Protein 8B6E (pdb70)

Sequence (104 aa):
GYSSRAVRCVETGVEYPSLSAAAKAMDLFGPQNIYKAIRLGKLLAGGYHWVVYVDDGYSSRAVRCVETGVEYPSLSAAAKAMDLFGPQNIYKKAIRLGKLAGGYHWVYVDD

Solvent-accessible surface area: 6562 Å² total; per-residue (Å²): 128,163,77,120,15,0,86,2,73,94,49,9,12,43,20,49,26,41,60,29,0,2,167,59,48,138,55,180,9,51,94,50,0,99,120,2,29,167,98,51,115,100,12,54,50,78,74,4,65,50,66,80,126,173,61,114,15,0,88,2,73,92,55,10,11,43,19,48,26,32,60,27,0,2,155,62,50,133,56,184,8,51,79,38,0,103,97,6,41,178,115,69,132,96,12,56,55,74,104,13,64,48,66,79

Nearest PDB structures (foldseek):
  8b6e-assembly2_B  TM=1.020E+00  e=4.713E-10  Paulinella chromatophora
  1xtp-assembly1_A  TM=8.150E-01  e=6.964E+00  Leishmania major strain Friedlin
  2kwq-assembly1_A  TM=5.764E-01  e=9.080E+00  Xenopus laevis
  8b6e-assembly2_B  TM=9.907E-01  e=2.006E-09  Paulinella chromatophora
  1xtp-assembly1_A  TM=7.870E-01  e=8.665E+00  Leishmania major strain Friedlin

Foldseek 3Di:
DAAFWKAFVVVRDIDRHLARVCVVLVHPGSVVLVCQAVVVHDRSRTGMHTPD/DQAWWKAFVVVRDIGRHLARVCVVLVHPGSVVLVCCAVVVHDDPNTHMDTPD

Radius of gyration: 13.86 Å; Cα contacts (8 Å, |Δi|>4): 213; chains: 2; bounding box: 38×29×31 Å

B-factor: mean 21.22, std 9.84, range [4.71, 104.63]

Structure (mmCIF, N/CA/C/O backbone):
data_8B6E
#
_entry.id   8B6E
#
_cell.length_a   28.887
_cell.length_b   30.943
_cell.length_c   31.188
_cell.angle_alpha   83.990
_cell.angle_beta   63.450
_cell.angle_gamma   69.840
#
_symmetry.space_group_name_H-M   'P 1'
#
loop_
_entity.id
_entity.type
_entity.pdbx_description
1 polymer sCTP-23166
2 non-polymer 1,2-ETHANEDIOL
3 non-polymer 'SODIUM ION'
4 water water
#
loop_
_atom_site.group_PDB
_atom_site.id
_atom_site.type_symbol
_atom_site.label_atom_id
_atom_site.label_alt_id
_atom_site.label_comp_id
_atom_site.label_asym_id
_atom_site.label_entity_id
_atom_site.label_seq_id
_atom_site.pdbx_PDB_ins_code
_atom_site.Cartn_x
_atom_site.Cartn_y
_atom_site.Cartn_z
_atom_site.occupancy
_atom_site.B_iso_or_equiv
_atom_site.auth_seq_id
_atom_site.auth_comp_id
_atom_site.auth_asym_id
_atom_site.auth_atom_id
_atom_site.pdbx_PDB_model_num
ATOM 1 N N . GLY A 1 15 ? 7.259 -11.896 12.019 1.00 18.65 3 GLY A N 1
ATOM 2 C CA . GLY A 1 15 ? 7.020 -10.465 12.166 1.00 17.82 3 GLY A CA 1
ATOM 3 C C . GLY A 1 15 ? 5.560 -10.233 12.525 1.00 16.49 3 GLY A C 1
ATOM 4 O O . GLY A 1 15 ? 4.813 -11.215 12.753 1.00 17.35 3 GLY A O 1
ATOM 5 N N . TYR A 1 16 ? 5.094 -8.989 12.529 1.00 17.28 4 TYR A N 1
ATOM 6 C CA . TYR A 1 16 ? 3.748 -8.705 13.028 1.00 17.46 4 TYR A CA 1
ATOM 7 C C . TYR A 1 16 ? 3.279 -7.355 12.527 1.00 17.42 4 TYR A C 1
ATOM 8 O O . TYR A 1 16 ? 4.045 -6.390 12.511 1.00 20.52 4 TYR A O 1
ATOM 17 N N . SER A 1 17 ? 2.056 -7.346 12.025 1.00 18.43 5 SER A N 1
ATOM 18 C CA A SER A 1 17 ? 1.369 -6.094 11.616 0.70 18.72 5 SER A CA 1
ATOM 19 C CA B SER A 1 17 ? 1.355 -6.117 11.589 0.30 18.57 5 SER A CA 1
ATOM 20 C C . SER A 1 17 ? 0.066 -6.035 12.395 1.00 16.94 5 SER A C 1
ATOM 21 O O . SER A 1 17 ? -0.788 -6.839 12.172 1.00 19.30 5 SER A O 1
ATOM 26 N N . ARG A 1 18 ? -0.061 -5.116 13.355 1.00 17.05 6 ARG A N 1
ATOM 27 C CA . ARG A 1 18 ? -1.287 -5.101 14.197 1.00 15.79 6 ARG A CA 1
ATOM 28 C C . ARG A 1 18 ? -2.486 -4.684 13.341 1.00 16.23 6 ARG A C 1
ATOM 29 O O . ARG A 1 18 ? -2.451 -3.651 12.676 1.00 15.98 6 ARG A O 1
ATOM 37 N N . ALA A 1 19 ? -3.523 -5.486 13.375 1.00 16.56 7 ALA A N 1
ATOM 38 C CA 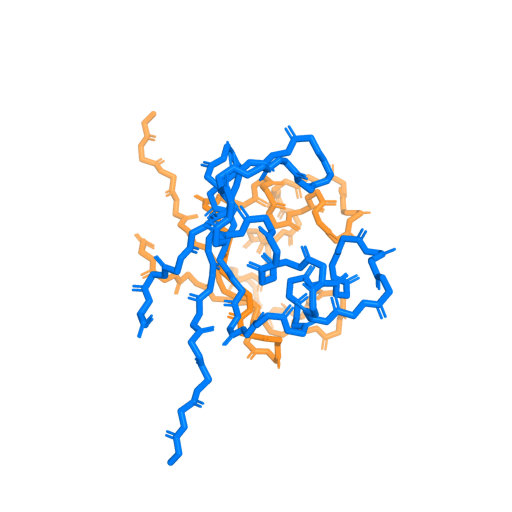. ALA A 1 19 ? -4.802 -5.196 12.694 1.00 17.58 7 ALA A CA 1
ATOM 39 C C . ALA A 1 19 ? -5.595 -4.154 13.504 1.00 16.70 7 ALA A C 1
ATOM 40 O O . ALA A 1 19 ? -5.470 -4.074 14.722 1.00 15.14 7 ALA A O 1
ATOM 42 N N . VAL A 1 20 ? -6.357 -3.385 12.785 1.00 16.07 8 VAL A N 1
ATOM 43 C CA . VAL A 1 20 ? -7.106 -2.239 13.346 1.00 15.77 8 VAL A CA 1
ATOM 44 C C . VAL A 1 20 ? -8.558 -2.360 12.957 1.00 15.70 8 VAL A C 1
ATOM 45 O O . VAL A 1 20 ? -8.922 -2.839 11.868 1.00 17.63 8 VAL A O 1
ATOM 49 N N . ARG A 1 21 ? -9.418 -1.864 13.866 1.00 14.88 9 ARG A N 1
ATOM 50 C CA . ARG A 1 21 ? -10.856 -1.835 13.625 1.00 15.32 9 ARG A CA 1
ATOM 51 C C . ARG A 1 21 ? -11.334 -0.376 13.700 1.00 14.38 9 ARG A C 1
ATOM 52 O O . ARG A 1 21 ? -10.926 0.364 14.645 1.00 14.64 9 ARG A O 1
ATOM 60 N N . CYS A 1 22 ? -12.179 -0.013 12.745 1.00 14.67 10 CYS A N 1
ATOM 61 C CA . CYS A 1 22 ? -12.926 1.241 12.781 1.00 14.71 10 CYS A CA 1
ATOM 62 C C . CYS A 1 22 ? -14.123 0.951 13.669 1.00 16.47 10 CYS A C 1
ATOM 63 O O . CYS A 1 22 ? -14.964 0.117 13.355 1.00 19.39 10 CYS A O 1
ATOM 66 N N . VAL A 1 23 ? -14.204 1.616 14.827 1.00 15.92 11 VAL A N 1
ATOM 67 C CA . VAL A 1 23 ? -15.209 1.234 15.854 1.00 16.69 11 VAL A CA 1
ATOM 68 C C . VAL A 1 23 ? -16.637 1.368 15.306 1.00 17.66 11 VAL A C 1
ATOM 69 O O . VAL A 1 23 ? -17.412 0.43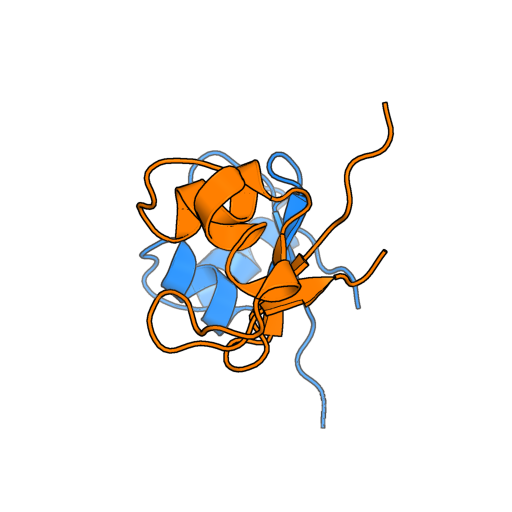0 15.436 1.00 18.31 11 VAL A O 1
ATOM 73 N N . GLU A 1 24 ? -16.952 2.502 14.727 1.00 16.82 12 GLU A N 1
ATOM 74 C CA . GLU A 1 24 ? -18.364 2.761 14.335 1.00 16.74 12 GLU A CA 1
ATOM 75 C C . GLU A 1 24 ? -18.801 1.947 13.105 1.00 15.77 12 GLU A C 1
ATOM 76 O O . GLU A 1 24 ? -20.014 1.637 12.999 1.00 19.67 12 GLU A O 1
ATOM 82 N N . THR A 1 25 ? -17.873 1.646 12.203 1.00 15.49 13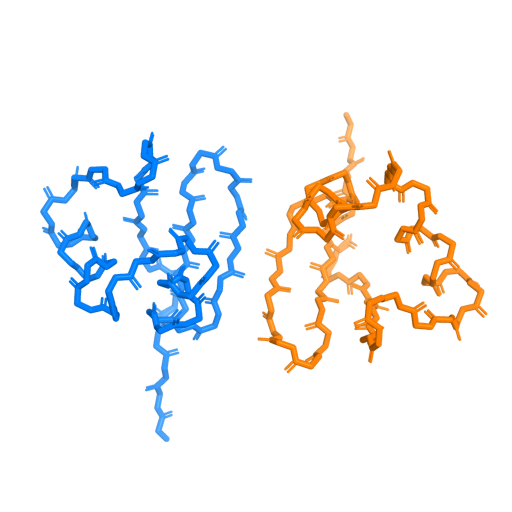 THR A N 1
ATOM 83 C CA . THR A 1 25 ? -18.264 0.899 10.975 1.00 15.79 13 THR A CA 1
ATOM 84 C C . THR A 1 25 ? -18.069 -0.604 11.186 1.00 15.34 13 THR A C 1
ATOM 85 O O . THR A 1 25 ? -18.708 -1.368 10.424 1.00 17.50 13 THR A O 1
ATOM 89 N N . GLY A 1 26 ? -17.167 -1.013 12.069 1.00 15.12 14 GLY A N 1
ATOM 90 C CA . GLY A 1 26 ? -16.902 -2.450 12.234 1.00 15.91 14 GLY A CA 1
ATOM 91 C C . GLY A 1 26 ? -15.927 -3.020 11.212 1.00 15.58 14 GLY A C 1
ATOM 92 O O . GLY A 1 26 ? -15.620 -4.206 11.318 1.00 17.18 14 GLY A O 1
ATOM 93 N N . VAL A 1 27 ? -15.424 -2.192 10.316 1.00 15.92 15 VAL A N 1
ATOM 94 C CA . VAL A 1 27 ? -14.475 -2.702 9.283 1.00 16.10 15 VAL A CA 1
ATOM 95 C C . VAL A 1 27 ? -13.142 -2.932 9.967 1.00 14.89 15 VAL A C 1
ATOM 96 O O . VAL A 1 27 ? -12.655 -2.090 10.746 1.00 14.57 15 VAL A O 1
ATOM 100 N N . GLU A 1 28 ? -12.480 -4.040 9.593 1.00 16.17 16 GLU A N 1
ATOM 101 C CA . GLU A 1 28 ? -11.141 -4.382 10.141 1.00 15.99 16 GLU A CA 1
ATOM 102 C C . GLU A 1 28 ? -10.132 -4.485 9.004 1.00 16.39 16 GLU A C 1
ATOM 103 O O . GLU A 1 28 ? -10.414 -5.096 7.956 1.00 15.42 16 GLU A O 1
ATOM 109 N N .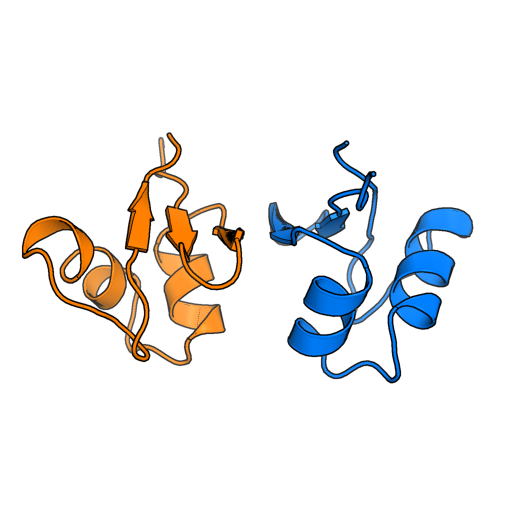 TYR A 1 29 ? -9.006 -3.857 9.220 1.00 17.44 17 TYR A N 1
ATOM 110 C CA . TYR A 1 29 ? -7.918 -3.756 8.235 1.00 15.23 17 TYR A CA 1
ATOM 111 C C . TYR A 1 29 ? -6.706 -4.435 8.817 1.00 15.27 17 TYR A C 1
ATOM 112 O O . TYR A 1 29 ? -6.436 -4.496 10.000 1.00 14.91 17 TYR A O 1
ATOM 121 N N . PRO A 1 30 ? -5.886 -5.078 7.926 1.00 15.84 18 PRO A N 1
ATOM 122 C CA . PRO A 1 30 ? -4.774 -5.887 8.413 1.00 17.21 18 PRO A CA 1
ATOM 123 C C . PRO A 1 30 ? -3.585 -5.085 8.919 1.00 16.21 18 PRO A C 1
ATOM 124 O O . PRO A 1 30 ? -2.681 -5.683 9.547 1.00 15.70 18 PRO A O 1
ATOM 128 N N . SER A 1 31 ? -3.586 -3.770 8.708 1.00 14.81 19 SER A N 1
ATOM 129 C CA . SER A 1 31 ? -2.448 -2.940 9.153 1.00 14.85 19 SER A CA 1
ATOM 130 C C . SER A 1 31 ? -2.912 -1.491 9.258 1.00 15.48 19 SER A C 1
ATOM 131 O O . SER A 1 31 ? -3.939 -1.154 8.618 1.00 15.48 19 SER A O 1
ATOM 134 N N . LEU A 1 32 ? -2.135 -0.674 9.989 1.00 15.18 20 LEU A N 1
ATOM 135 C CA . LEU A 1 32 ? -2.317 0.803 9.970 1.00 14.39 20 LEU A CA 1
ATOM 136 C C . LEU A 1 32 ? -2.344 1.323 8.539 1.00 13.62 20 LEU A C 1
ATOM 137 O O . LEU A 1 32 ? -3.084 2.192 8.197 1.00 14.52 20 LEU A O 1
ATOM 142 N N . SER A 1 33 ? -1.425 0.831 7.703 1.00 15.06 21 SER A N 1
ATOM 143 C CA . SER A 1 33 ? -1.265 1.345 6.313 1.00 16.21 21 SER A CA 1
ATOM 144 C C . SER A 1 33 ? -2.497 0.992 5.470 1.00 16.82 21 SER A C 1
ATOM 145 O O . SER A 1 33 ? -2.943 1.833 4.673 1.00 16.89 21 SER A O 1
ATOM 148 N N . ALA A 1 34 ? -3.053 -0.197 5.626 1.00 15.85 22 ALA A N 1
ATOM 149 C CA . ALA A 1 34 ? -4.230 -0.579 4.814 1.00 15.92 22 ALA A CA 1
ATOM 150 C C . ALA A 1 34 ? -5.408 0.317 5.249 1.00 15.51 22 ALA A C 1
ATOM 151 O O . ALA A 1 34 ? -6.190 0.803 4.424 1.00 15.32 22 ALA A O 1
ATOM 153 N N . ALA A 1 35 ? -5.572 0.552 6.562 1.00 14.51 23 ALA A N 1
ATOM 154 C CA . ALA A 1 35 ? -6.615 1.475 7.059 1.00 13.56 23 ALA A CA 1
ATOM 155 C C . ALA A 1 35 ? -6.407 2.880 6.502 1.00 13.88 23 ALA A C 1
ATOM 156 O O . ALA A 1 35 ? -7.376 3.512 6.034 1.00 14.43 23 ALA A O 1
ATOM 158 N N . ALA A 1 36 ? -5.184 3.392 6.549 1.00 14.93 24 ALA A N 1
ATOM 159 C CA . ALA A 1 36 ? -4.912 4.751 6.087 1.00 14.64 24 ALA A CA 1
ATOM 160 C C . ALA A 1 36 ? -5.311 4.868 4.612 1.00 13.77 24 ALA A C 1
ATOM 161 O O . ALA A 1 36 ? -5.859 5.850 4.179 1.00 15.04 24 ALA A O 1
ATOM 163 N N . LYS A 1 37 ? -4.916 3.873 3.814 1.00 15.18 25 LYS A N 1
ATOM 164 C CA . LYS A 1 37 ? -5.212 3.909 2.361 1.00 16.50 25 LYS A CA 1
ATOM 165 C C . LYS A 1 37 ? -6.723 3.918 2.112 1.00 15.08 25 LYS A C 1
ATOM 166 O O . LYS A 1 37 ? -7.204 4.708 1.308 1.00 15.85 25 LYS A O 1
ATOM 172 N N . ALA A 1 38 ? -7.459 3.107 2.847 1.00 14.86 26 ALA A N 1
ATOM 173 C CA . ALA A 1 38 ? -8.932 3.015 2.702 1.00 15.32 26 ALA A CA 1
ATOM 174 C C . ALA A 1 38 ? -9.598 4.358 3.041 1.00 14.08 26 ALA A C 1
ATOM 175 O O . ALA A 1 38 ? -10.676 4.635 2.566 1.00 17.20 26 ALA A O 1
ATOM 177 N N . MET A 1 39 ? -8.944 5.114 3.933 1.00 13.96 27 MET A N 1
ATOM 178 C CA . MET A 1 39 ? -9.468 6.402 4.411 1.00 15.00 27 MET A CA 1
ATOM 179 C C . MET A 1 39 ? -8.894 7.607 3.678 1.00 16.21 27 MET A C 1
ATOM 180 O O . MET A 1 39 ? -9.140 8.739 4.062 1.00 15.91 27 MET A O 1
ATOM 185 N N . ASP A 1 40 ? -8.111 7.368 2.631 1.00 14.75 28 ASP A N 1
ATOM 186 C CA . ASP A 1 40 ? -7.494 8.497 1.930 1.00 15.06 28 ASP A CA 1
ATOM 187 C C . ASP A 1 40 ? -6.617 9.347 2.843 1.00 14.15 28 ASP A C 1
ATOM 188 O O . ASP A 1 40 ? -6.513 10.565 2.600 1.00 15.48 28 ASP A O 1
ATOM 193 N N . LEU A 1 41 ? -5.949 8.742 3.823 1.00 13.91 29 LEU A N 1
ATOM 194 C CA . LEU A 1 41 ? -5.092 9.480 4.749 1.00 13.13 29 LEU A CA 1
ATOM 195 C C . LEU A 1 41 ? -3.653 9.492 4.255 1.00 13.73 29 LEU A C 1
ATOM 196 O O . LEU A 1 41 ? -3.214 8.642 3.442 1.00 16.30 29 LEU A O 1
ATOM 201 N N . PHE A 1 42 ? -2.867 10.408 4.772 1.00 14.23 30 PHE A N 1
ATOM 202 C CA . PHE A 1 42 ? -1.470 10.565 4.363 1.00 14.32 30 PHE A CA 1
ATOM 203 C C . PHE A 1 42 ? -0.724 9.267 4.612 1.00 17.05 30 PHE A C 1
ATOM 204 O O . PHE A 1 42 ? 0.110 8.885 3.770 1.00 17.43 30 PHE A O 1
ATOM 212 N N . GLY A 1 43 ? -0.911 8.597 5.722 1.00 15.30 31 GLY A N 1
ATOM 213 C CA . GLY A 1 43 ? -0.154 7.379 5.976 1.00 15.65 31 GLY A CA 1
ATOM 214 C C . GLY A 1 43 ? -0.577 6.734 7.281 1.00 14.54 31 GLY A C 1
ATOM 215 O O . GLY A 1 43 ? -1.489 7.209 8.001 1.00 14.70 31 GLY A O 1
ATOM 216 N N . PRO A 1 44 ? 0.056 5.612 7.634 1.00 15.99 32 PRO A N 1
ATOM 217 C CA . PRO A 1 44 ? -0.310 4.864 8.833 1.00 15.52 32 PRO A CA 1
ATOM 218 C C . PRO A 1 44 ? -0.218 5.682 10.121 1.00 16.46 32 PRO A C 1
ATOM 219 O O . PRO A 1 44 ? -0.988 5.427 11.039 1.00 15.83 32 PRO A O 1
ATOM 223 N N . GLN A 1 45 ? 0.638 6.677 10.136 1.00 15.53 33 GLN A N 1
ATOM 224 C CA . GLN A 1 45 ? 0.792 7.569 11.298 1.00 15.88 33 GLN A CA 1
ATOM 225 C C . GLN A 1 45 ? -0.528 8.227 11.687 1.00 14.95 33 GLN A C 1
ATOM 226 O O . GLN A 1 45 ? -0.748 8.506 12.896 1.00 15.73 33 GLN A O 1
ATOM 232 N N . ASN A 1 46 ? -1.392 8.495 10.707 1.00 14.80 34 ASN A N 1
ATOM 233 C CA . ASN A 1 46 ? -2.661 9.200 10.972 1.00 14.50 34 ASN A CA 1
ATOM 234 C C . ASN A 1 46 ? -3.632 8.264 11.691 1.00 15.48 34 ASN A C 1
ATOM 235 O O . ASN A 1 46 ? -4.368 8.734 12.555 1.00 16.99 34 ASN A O 1
ATOM 240 N N . ILE A 1 47 ? -3.600 6.959 11.420 1.00 14.65 35 ILE A N 1
ATOM 241 C CA . ILE A 1 47 ? -4.465 6.002 12.146 1.00 14.38 35 ILE A CA 1
ATOM 242 C C . ILE A 1 47 ? -3.835 5.735 13.527 1.00 14.28 35 ILE A C 1
ATOM 243 O O . ILE A 1 47 ? -4.575 5.677 14.499 1.00 14.94 35 ILE A O 1
ATOM 248 N N . TYR A 1 48 ? -2.532 5.638 13.595 1.00 14.15 36 TYR A N 1
ATOM 249 C CA . TYR A 1 48 ? -1.806 5.436 14.856 1.00 15.19 36 TYR A CA 1
ATOM 250 C C . TYR A 1 48 ? -2.196 6.554 15.821 1.00 14.82 36 TYR A C 1
ATOM 251 O O . TYR A 1 48 ? -2.465 6.290 17.013 1.00 14.79 36 TYR A O 1
ATOM 260 N N . LYS A 1 49 ? -2.183 7.781 15.336 1.00 15.66 37 LYS A N 1
ATOM 261 C CA . LYS A 1 49 ? -2.512 8.949 16.186 1.00 16.52 37 LYS A CA 1
ATOM 262 C C . LYS A 1 49 ? -3.941 8.789 16.737 1.00 15.33 37 LYS A C 1
ATOM 263 O O . LYS A 1 49 ? -4.171 9.043 17.940 1.00 17.04 37 LYS A O 1
ATOM 269 N N . ALA A 1 50 ? -4.902 8.455 15.884 1.00 14.30 38 ALA A N 1
ATOM 270 C CA . ALA A 1 50 ? -6.293 8.284 16.314 1.00 14.35 38 ALA A CA 1
ATOM 271 C C . ALA A 1 50 ? -6.331 7.223 17.410 1.00 15.01 38 ALA A C 1
ATOM 272 O O . ALA A 1 50 ? -7.086 7.408 18.412 1.00 16.54 38 ALA A O 1
ATOM 274 N N . ILE A 1 51 ? -5.654 6.089 17.226 1.00 14.81 39 ILE A N 1
ATOM 275 C CA . ILE A 1 51 ? -5.718 4.981 18.210 1.00 14.52 39 ILE A CA 1
ATOM 276 C C . ILE A 1 51 ? -5.115 5.478 19.524 1.00 16.02 39 ILE A C 1
ATOM 277 O O . ILE A 1 51 ? -5.754 5.323 20.610 1.00 17.46 39 ILE A O 1
ATOM 282 N N . ARG A 1 52 ? -3.935 6.084 19.496 1.00 15.78 40 ARG A N 1
ATOM 283 C CA . ARG A 1 52 ? -3.187 6.385 20.720 1.00 15.60 40 ARG A CA 1
ATOM 284 C C . ARG A 1 52 ? -3.875 7.523 21.468 1.00 16.94 40 ARG A C 1
ATOM 285 O O . ARG A 1 52 ? -3.755 7.597 22.715 1.00 20.82 40 ARG A O 1
ATOM 293 N N . LEU A 1 53 ? -4.537 8.436 20.789 1.00 17.46 41 LEU A N 1
ATOM 294 C CA . LEU A 1 53 ? -5.107 9.611 21.472 1.00 18.32 41 LEU A CA 1
ATOM 295 C C . LEU A 1 53 ? -6.619 9.465 21.682 1.00 17.99 41 LEU A C 1
ATOM 296 O O . LEU A 1 53 ? -7.216 10.342 22.314 1.00 23.23 41 LEU A O 1
ATOM 301 N N . GLY A 1 54 ? -7.232 8.394 21.208 1.00 17.75 42 GLY A N 1
ATOM 302 C CA . GLY A 1 54 ? -8.686 8.202 21.194 1.00 17.46 42 GLY A CA 1
ATOM 303 C C . GLY A 1 54 ? -9.413 9.258 20.365 1.00 17.95 42 GLY A C 1
ATOM 304 O O . GLY A 1 54 ? -10.573 9.633 20.727 1.00 20.37 42 GLY A O 1
ATOM 305 N N . LYS A 1 55 ? -8.769 9.756 19.314 1.00 17.77 43 LYS A N 1
ATOM 306 C CA . LYS A 1 55 ? -9.323 10.805 18.456 1.00 19.00 43 LYS A CA 1
ATOM 307 C C . LYS A 1 55 ? -9.953 10.189 17.220 1.00 16.96 43 LYS A C 1
ATOM 308 O O . LYS A 1 55 ? -9.715 9.020 16.910 1.00 17.87 43 LYS A O 1
ATOM 314 N N . LEU A 1 56 ? -10.681 11.001 16.484 1.00 19.12 44 LEU A N 1
ATOM 315 C CA A LEU A 1 56 ? -11.358 10.575 15.232 0.70 17.57 44 LEU A CA 1
ATOM 316 C CA B LEU A 1 56 ? -11.353 10.562 15.241 0.30 18.65 44 LEU A CA 1
ATOM 317 C C . LEU A 1 56 ? -10.390 10.646 14.053 1.00 17.85 44 LEU A C 1
ATOM 318 O O . LEU A 1 56 ? -9.527 11.554 14.020 1.00 19.59 44 LEU A O 1
ATOM 327 N N . ALA A 1 57 ? -10.632 9.768 13.099 1.00 16.24 45 ALA A N 1
ATOM 328 C CA . ALA A 1 57 ? -10.070 9.853 11.732 1.00 17.21 45 ALA A CA 1
ATOM 329 C C . ALA A 1 57 ? -11.206 9.424 10.791 1.00 15.10 45 ALA A C 1
ATOM 330 O O . ALA A 1 57 ? -11.797 8.373 11.009 1.00 16.02 45 ALA A O 1
ATOM 332 N N . GLY A 1 58 ? -11.549 10.289 9.845 1.00 16.55 46 GLY A N 1
ATOM 333 C CA . GLY A 1 58 ? -12.694 10.074 8.943 1.00 17.45 46 GLY A CA 1
ATOM 334 C C . GLY A 1 58 ? -14.006 10.184 9.692 1.00 17.36 46 GLY A C 1
ATOM 335 O O . GLY A 1 58 ? -15.003 9.635 9.202 1.00 19.77 46 GLY A O 1
ATOM 336 N N . GLY A 1 59 ? -14.024 10.761 10.897 1.00 17.33 47 GLY A N 1
ATOM 337 C CA . GLY A 1 59 ? -15.221 10.878 11.719 1.00 18.35 47 GLY A CA 1
ATOM 338 C C . GLY A 1 59 ? -15.479 9.693 12.601 1.00 15.67 47 GLY A C 1
ATOM 339 O O . GLY A 1 59 ? -16.550 9.629 13.232 1.00 17.74 47 GLY A O 1
ATOM 340 N N . TYR A 1 60 ? -14.540 8.761 12.687 1.00 15.18 48 TYR A N 1
ATOM 341 C CA . TYR A 1 60 ? -14.684 7.492 13.433 1.00 15.82 48 TYR A CA 1
ATOM 342 C C . TYR A 1 60 ? -13.519 7.273 14.392 1.00 14.86 48 TYR A C 1
ATOM 343 O O . TYR A 1 60 ? -12.446 7.834 14.205 1.00 15.15 48 TYR A O 1
ATOM 352 N N . HIS A 1 61 ? -13.751 6.452 15.419 1.00 17.08 49 HIS A N 1
ATOM 353 C CA . HIS A 1 61 ? -12.693 6.039 16.335 1.00 18.26 49 HIS A CA 1
ATOM 354 C C . HIS A 1 61 ? -12.016 4.777 15.816 1.00 16.41 49 HIS A C 1
ATOM 355 O O . HIS A 1 61 ? -12.673 4.055 15.015 1.00 13.84 49 HIS A O 1
ATOM 362 N N . TRP A 1 62 ? -10.846 4.553 16.329 1.00 17.80 50 TRP A N 1
ATOM 363 C CA . TRP A 1 62 ? -9.977 3.463 15.815 1.00 14.81 50 TRP A CA 1
ATOM 364 C C . TRP A 1 62 ? -9.320 2.790 16.991 1.00 13.28 50 TRP A C 1
ATOM 365 O O . TRP A 1 62 ? -8.924 3.485 17.963 1.00 16.24 50 TRP A O 1
ATOM 376 N N . VAL A 1 63 ? -9.193 1.458 16.929 1.00 15.66 51 VAL A N 1
ATOM 377 C CA A VAL A 1 63 ? -8.506 0.654 17.968 0.70 15.68 51 VAL A CA 1
ATOM 378 C CA B VAL A 1 63 ? -8.492 0.665 17.972 0.30 16.39 51 VAL A CA 1
ATOM 379 C C . VAL A 1 63 ? -7.790 -0.521 17.314 1.00 14.68 51 VAL A C 1
ATOM 380 O O . VAL A 1 63 ? -8.146 -0.890 16.166 1.00 16.07 51 VAL A O 1
ATOM 387 N N . TYR A 1 64 ? -6.848 -1.102 18.009 1.00 16.76 52 TYR A N 1
ATOM 388 C CA . TYR A 1 64 ? -6.270 -2.372 17.486 1.00 16.19 52 TYR A CA 1
ATOM 389 C C . TYR A 1 64 ? -7.209 -3.508 17.855 1.00 16.83 52 TYR A C 1
ATOM 390 O O . TYR A 1 64 ? -7.948 -3.441 18.887 1.00 16.44 52 TYR A O 1
ATOM 399 N N . VAL A 1 65 ? -7.178 -4.562 17.054 1.00 17.60 53 VAL A N 1
ATOM 400 C CA . VAL A 1 65 ? -7.885 -5.807 17.372 1.00 17.96 53 VAL A CA 1
ATOM 401 C C . VAL A 1 65 ? -6.944 -7.002 17.519 1.00 15.94 53 VAL A C 1
ATOM 402 O O . VAL A 1 65 ? -7.421 -8.049 17.972 1.00 19.06 53 VAL A O 1
ATOM 406 N N A ASP A 1 66 ? -5.647 -6.866 17.179 0.60 15.66 54 ASP A N 1
ATOM 407 N N B ASP A 1 66 ? -5.654 -6.848 17.197 0.40 17.62 54 ASP A N 1
ATOM 408 C CA A ASP A 1 66 ? -4.613 -7.897 17.509 0.60 16.99 54 ASP A CA 1
ATOM 409 C CA B ASP A 1 66 ? -4.639 -7.874 17.567 0.40 18.14 54 ASP A CA 1
ATOM 410 C C A ASP A 1 66 ? -3.200 -7.259 17.569 0.60 19.38 54 ASP A C 1
ATOM 411 C C B ASP A 1 66 ? -3.292 -7.177 17.851 0.40 16.85 54 ASP A C 1
ATOM 412 O O A ASP A 1 66 ? -3.259 -5.994 17.811 0.60 14.59 54 ASP A O 1
ATOM 413 O O B ASP A 1 66 ? -2.300 -8.015 17.781 0.40 14.84 54 ASP A O 1
ATOM 422 N N . GLY B 1 15 ? -31.015 -9.144 12.533 1.00 19.46 3 GLY B N 1
ATOM 423 C CA . GLY B 1 15 ? -30.652 -10.539 12.694 1.00 17.89 3 GLY B CA 1
ATOM 424 C C . GLY B 1 15 ? -29.221 -10.755 12.232 1.00 18.05 3 GLY B C 1
ATOM 425 O O . GLY B 1 15 ? -28.437 -9.816 12.097 1.00 17.46 3 GLY B O 1
ATOM 426 N N . TYR B 1 16 ? -28.846 -12.016 12.158 1.00 18.50 4 TYR B N 1
ATOM 427 C CA . TYR B 1 16 ? -27.472 -12.399 11.835 1.00 17.26 4 TYR B CA 1
ATOM 428 C C . TYR B 1 16 ? -27.103 -11.862 10.442 1.00 17.63 4 TYR B C 1
ATOM 429 O O . TYR B 1 16 ? -27.928 -11.799 9.557 1.00 18.42 4 TYR B O 1
ATOM 438 N N . SER B 1 17 ? -25.912 -11.338 10.344 1.00 16.71 5 SER B N 1
ATOM 439 C CA A SER B 1 17 ? -25.340 -10.875 9.065 0.70 18.10 5 SER B CA 1
ATOM 440 C CA B SER B 1 17 ? -25.314 -10.820 9.084 0.30 17.62 5 SER B CA 1
ATOM 441 C C . SER B 1 17 ? -23.946 -11.469 8.969 1.00 18.37 5 SER B C 1
ATOM 442 O O . SER B 1 17 ? -23.166 -11.346 9.852 1.00 20.70 5 SER B O 1
ATOM 447 N N . ARG B 1 18 ? -23.651 -12.131 7.835 1.00 18.05 6 ARG B N 1
ATOM 448 C CA . ARG B 1 18 ? -22.333 -12.788 7.609 1.00 15.49 6 ARG B CA 1
ATOM 449 C C . ARG B 1 18 ? -21.302 -11.718 7.275 1.00 16.77 6 ARG B C 1
ATOM 450 O O . ARG B 1 18 ? -21.484 -10.935 6.324 1.00 15.89 6 ARG B O 1
ATOM 458 N N . ALA B 1 19 ? -20.231 -11.734 8.015 1.00 17.18 7 ALA B N 1
ATOM 459 C CA . ALA B 1 19 ? -19.054 -10.912 7.726 1.00 14.37 7 ALA B CA 1
ATOM 460 C C . ALA B 1 19 ? -18.238 -11.515 6.561 1.00 14.16 7 ALA B C 1
ATOM 461 O O . ALA B 1 19 ? -18.254 -12.751 6.376 1.00 14.68 7 ALA B O 1
ATOM 463 N N . VAL B 1 20 ? -17.573 -10.636 5.866 1.00 14.15 8 VAL B N 1
ATOM 464 C CA . VAL B 1 20 ? -16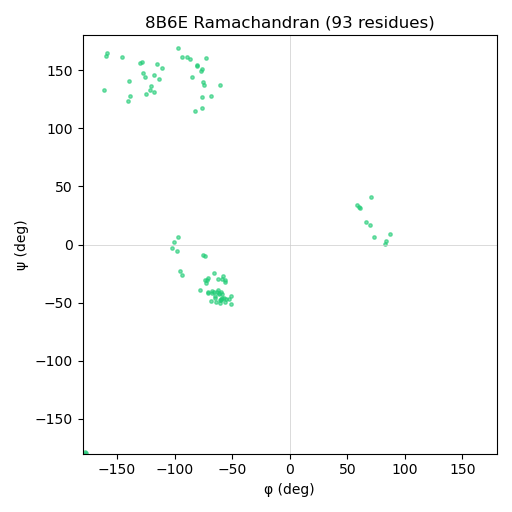.837 -11.058 4.636 1.00 15.31 8 VAL B CA 1
ATOM 465 C C . VAL B 1 20 ? -15.410 -10.553 4.669 1.00 16.46 8 VAL B C 1
ATOM 466 O O . VAL B 1 20 ? -15.060 -9.490 5.226 1.00 17.83 8 VAL B O 1
ATOM 470 N N . ARG B 1 21 ? -14.568 -11.272 3.910 1.00 16.42 9 ARG B N 1
ATOM 471 C CA . ARG B 1 21 ? -13.144 -10.888 3.759 1.00 14.60 9 ARG B CA 1
ATOM 472 C C . ARG B 1 21 ? -12.817 -10.744 2.273 1.00 14.71 9 ARG B C 1
ATOM 473 O O . ARG B 1 21 ? -13.271 -11.651 1.484 1.00 15.71 9 ARG B O 1
ATOM 481 N N . CYS B 1 22 ? -12.216 -9.637 1.901 1.00 18.32 10 CYS B N 1
ATOM 482 C CA . CYS B 1 22 ? -11.505 -9.561 0.591 1.00 18.37 10 CYS B CA 1
ATOM 483 C C . CYS B 1 22 ? -10.185 -10.296 0.758 1.00 15.12 10 CYS B C 1
ATOM 484 O O . CYS B 1 22 ? -9.310 -9.894 1.484 1.00 16.97 10 CYS B O 1
ATOM 487 N N . VAL B 1 23 ? -10.029 -11.379 -0.016 1.00 15.27 11 VAL B N 1
ATOM 488 C CA . VAL B 1 23 ? -8.837 -12.234 0.218 1.00 14.83 11 VAL B CA 1
ATOM 489 C C . VAL B 1 23 ? -7.534 -11.468 -0.095 1.00 14.15 11 VAL B C 1
ATOM 490 O O . VAL B 1 23 ? -6.573 -11.551 0.697 1.00 15.52 11 VAL B O 1
ATOM 494 N N . GLU B 1 24 ? -7.479 -10.769 -1.218 1.00 15.50 12 GLU B N 1
ATOM 495 C CA . GLU B 1 24 ? -6.211 -10.145 -1.611 1.00 14.98 12 GLU B CA 1
ATOM 496 C C . GLU B 1 24 ? -5.832 -8.970 -0.735 1.00 17.98 12 GLU B C 1
ATOM 497 O O . GLU B 1 24 ? -4.628 -8.802 -0.509 1.00 18.74 12 GLU B O 1
ATOM 503 N N . THR B 1 25 ? -6.789 -8.242 -0.146 1.00 17.52 13 THR B N 1
ATOM 504 C CA . THR B 1 25 ? -6.436 -7.077 0.707 1.00 14.99 13 THR B CA 1
ATOM 505 C C . THR B 1 25 ? -6.388 -7.513 2.169 1.00 15.30 13 THR B C 1
ATOM 506 O O . THR B 1 25 ? -5.807 -6.749 2.950 1.00 16.18 13 THR B O 1
ATOM 510 N N . GLY B 1 26 ? -7.065 -8.592 2.527 1.00 14.96 14 GLY B N 1
ATOM 511 C CA . GLY B 1 26 ? -7.236 -8.977 3.939 1.00 16.35 14 GLY B CA 1
ATOM 512 C C . GLY B 1 26 ? -8.206 -8.108 4.741 1.00 17.10 14 GLY B C 1
ATOM 513 O O . GLY B 1 26 ? -8.321 -8.315 5.944 1.00 15.95 14 GLY B O 1
ATOM 514 N N . VAL B 1 27 ? -8.896 -7.194 4.094 1.00 17.06 15 VAL B N 1
ATOM 515 C CA . VAL B 1 27 ? -9.895 -6.354 4.797 1.00 15.34 15 VAL B CA 1
ATOM 516 C C . VAL B 1 27 ? -11.113 -7.207 5.084 1.00 15.43 15 VAL B C 1
ATOM 517 O O . VAL B 1 27 ? -11.602 -7.959 4.248 1.00 15.22 15 VAL B O 1
ATOM 521 N N . GLU B 1 28 ? -11.652 -7.059 6.315 1.00 15.36 16 GLU B N 1
ATOM 522 C CA . GLU B 1 28 ? -12.864 -7.785 6.711 1.00 14.87 16 GLU B CA 1
ATOM 523 C C . GLU B 1 28 ? -13.969 -6.766 7.031 1.00 15.47 16 GLU B C 1
ATOM 524 O O . GLU B 1 28 ? -13.726 -5.744 7.721 1.00 15.82 16 GLU B O 1
ATOM 530 N N . TYR B 1 29 ? -15.126 -7.007 6.461 1.00 15.67 17 TYR B N 1
ATOM 531 C CA . TYR B 1 29 ? -16.294 -6.113 6.531 1.00 13.77 17 TYR B CA 1
ATOM 532 C C . TYR B 1 29 ? -17.374 -6.805 7.320 1.00 15.54 17 TYR B C 1
ATOM 533 O O . TYR B 1 29 ? -17.550 -8.025 7.260 1.00 15.53 17 TYR B O 1
ATOM 542 N N . PRO B 1 30 ? -18.126 -6.053 8.150 1.00 14.74 18 PRO B N 1
ATOM 543 C CA . PRO B 1 30 ? -19.095 -6.692 9.045 1.00 18.24 18 PRO B CA 1
ATOM 544 C C . PRO B 1 30 ? -20.365 -7.219 8.377 1.00 16.90 18 PRO B C 1
ATOM 545 O O . PRO B 1 30 ? -21.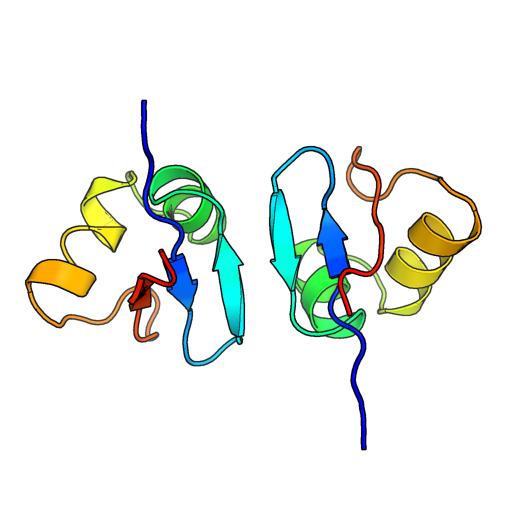172 -7.890 9.004 1.00 15.58 18 PRO B O 1
ATOM 549 N N . SER B 1 31 ? -20.574 -6.887 7.095 1.00 15.26 19 SER B N 1
ATOM 550 C CA . SER B 1 31 ? -21.773 -7.276 6.335 1.00 16.14 19 SER B CA 1
ATOM 551 C C . SER B 1 31 ? -21.425 -7.205 4.850 1.00 15.11 19 SER B C 1
ATOM 552 O O . SER B 1 31 ? -20.479 -6.512 4.469 1.00 15.54 19 SER B O 1
ATOM 555 N N . LEU B 1 32 ? -22.304 -7.829 4.094 1.00 15.00 20 LEU B N 1
ATOM 556 C CA . LEU B 1 32 ? -22.280 -7.708 2.622 1.00 17.11 20 LEU B CA 1
ATOM 557 C C . LEU B 1 32 ? -22.446 -6.242 2.215 1.00 16.28 20 LEU B C 1
ATOM 558 O O . LEU B 1 32 ? -21.795 -5.793 1.240 1.00 15.69 20 LEU B O 1
ATOM 563 N N . SER B 1 33 ? -23.338 -5.516 2.908 1.00 16.40 21 SER B N 1
ATOM 564 C CA . SER B 1 33 ? -23.605 -4.110 2.545 1.00 16.65 21 SER B CA 1
ATOM 565 C C . SER B 1 33 ? -22.385 -3.230 2.767 1.00 15.66 21 SER B C 1
ATOM 566 O O . SER B 1 33 ? -22.114 -2.351 1.927 1.00 17.05 21 SER B O 1
ATOM 569 N N . ALA B 1 34 ? -21.646 -3.412 3.853 1.00 15.93 22 ALA B N 1
ATOM 570 C CA . ALA B 1 34 ? -20.432 -2.619 4.140 1.00 15.29 22 ALA B CA 1
ATOM 571 C C . ALA B 1 34 ? -19.368 -2.907 3.066 1.00 15.19 22 ALA B C 1
ATOM 572 O O . ALA B 1 34 ? -18.738 -1.979 2.580 1.00 16.20 22 ALA B O 1
ATOM 574 N N . ALA B 1 35 ? -19.174 -4.169 2.711 1.00 14.96 23 ALA B N 1
ATOM 575 C CA . ALA B 1 35 ? -18.214 -4.523 1.638 1.00 14.13 23 ALA B CA 1
ATOM 576 C C . ALA B 1 35 ? -18.669 -3.851 0.339 1.00 14.30 23 ALA B C 1
ATOM 577 O O . ALA B 1 35 ? -17.822 -3.306 -0.394 1.00 15.35 23 ALA B O 1
ATOM 579 N N . ALA B 1 36 ? -19.940 -3.950 -0.033 1.00 15.22 24 ALA B N 1
ATOM 580 C CA . ALA B 1 36 ? -20.411 -3.396 -1.315 1.00 15.00 24 ALA B CA 1
ATOM 581 C C . ALA B 1 36 ? -20.187 -1.890 -1.333 1.00 15.77 24 ALA B C 1
ATOM 582 O O . ALA B 1 36 ? -19.750 -1.356 -2.360 1.00 15.77 24 ALA B O 1
ATOM 584 N N . LYS B 1 37 ? -20.470 -1.236 -0.208 1.00 15.94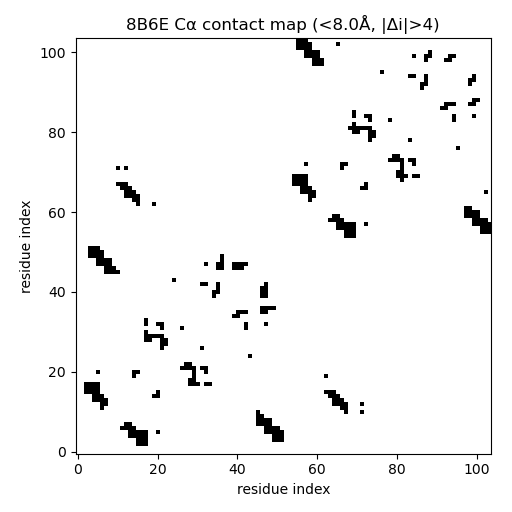 25 LYS B N 1
ATOM 585 C CA . LYS B 1 37 ? -20.275 0.223 -0.164 1.00 16.03 25 LYS B CA 1
ATOM 586 C C . LYS B 1 37 ? -18.802 0.574 -0.361 1.00 14.31 25 LYS B C 1
ATOM 587 O O . LYS B 1 37 ? -18.506 1.522 -1.108 1.00 16.80 25 LYS B O 1
ATOM 593 N N . ALA B 1 38 ? -17.899 -0.193 0.249 1.00 15.30 26 ALA B N 1
ATOM 594 C CA . ALA B 1 38 ? -16.445 0.083 0.186 1.00 16.46 26 ALA B CA 1
ATOM 595 C C . ALA B 1 38 ? -15.959 -0.100 -1.268 1.00 16.08 26 ALA B C 1
ATOM 596 O O . ALA B 1 38 ? -14.951 0.515 -1.624 1.00 17.91 26 ALA B O 1
ATOM 598 N N . MET B 1 39 ? -16.676 -0.893 -2.049 1.00 14.26 27 MET B N 1
ATOM 599 C CA . MET B 1 39 ? -16.310 -1.240 -3.426 1.00 15.53 27 MET B CA 1
ATOM 600 C C . MET B 1 39 ? -17.102 -0.401 -4.441 1.00 14.90 27 MET B C 1
ATOM 601 O O . MET B 1 39 ? -16.964 -0.669 -5.662 1.00 16.59 27 MET B O 1
ATOM 606 N N . ASP B 1 40 ? -17.953 0.525 -4.000 1.00 15.16 28 ASP B N 1
ATOM 607 C CA . ASP B 1 40 ? -18.763 1.343 -4.941 1.00 15.27 28 ASP B CA 1
ATOM 608 C C . ASP B 1 40 ? -19.653 0.427 -5.771 1.00 14.25 28 ASP B C 1
ATOM 609 O O . ASP B 1 40 ? -19.926 0.764 -6.952 1.00 15.88 28 ASP B O 1
ATOM 614 N N . LEU B 1 41 ? -20.101 -0.678 -5.207 1.00 14.10 29 LEU B N 1
ATOM 615 C CA . LEU B 1 41 ? -21.042 -1.620 -5.861 1.00 14.61 29 LEU B CA 1
ATOM 616 C C . LEU B 1 41 ? -22.480 -1.203 -5.624 1.00 16.30 29 LEU B C 1
ATOM 617 O O . LEU B 1 41 ? -22.808 -0.552 -4.596 1.00 16.68 29 LEU B O 1
ATOM 622 N N . PHE B 1 42 ? -23.370 -1.679 -6.462 1.00 16.07 30 PHE B N 1
ATOM 623 C CA . PHE B 1 42 ? -24.815 -1.432 -6.426 1.00 14.95 30 PHE B CA 1
ATOM 624 C C . PHE B 1 42 ? -25.358 -1.764 -5.024 1.00 17.49 30 PHE B C 1
ATOM 625 O O . PHE B 1 42 ? -26.102 -0.981 -4.425 1.00 17.28 30 PHE B O 1
ATOM 633 N N . GLY B 1 43 ? -24.996 -2.916 -4.444 1.00 16.53 31 GLY B N 1
ATOM 634 C CA . GLY B 1 43 ? -25.540 -3.332 -3.161 1.00 15.88 31 GLY B CA 1
ATOM 635 C C . GLY B 1 43 ? -24.945 -4.632 -2.681 1.00 15.13 31 GLY B C 1
ATOM 636 O O . GLY B 1 43 ? -24.078 -5.191 -3.375 1.00 14.93 31 GLY B O 1
ATOM 637 N N . PRO B 1 44 ? -25.415 -5.116 -1.514 1.00 16.51 32 PRO B N 1
ATOM 638 C CA . PRO B 1 44 ? -24.867 -6.322 -0.906 1.00 16.86 32 PRO B CA 1
ATOM 639 C C . PRO B 1 44 ? -25.008 -7.507 -1.863 1.00 15.17 32 PRO B C 1
ATOM 640 O O . PRO B 1 44 ? -24.216 -8.441 -1.783 1.00 15.50 32 PRO B O 1
ATOM 644 N N . GLN B 1 45 ? -26.032 -7.469 -2.700 1.00 15.48 33 GLN B N 1
ATOM 645 C CA . GLN B 1 45 ? -26.296 -8.575 -3.665 1.00 15.42 33 GLN B CA 1
ATOM 646 C C . GLN B 1 45 ? -25.095 -8.846 -4.561 1.00 14.35 33 GLN B C 1
ATOM 647 O O . GLN B 1 45 ? -24.894 -9.984 -4.964 1.00 16.80 33 GLN B O 1
ATOM 653 N N . ASN B 1 46 ? -24.303 -7.824 -4.863 1.00 15.49 34 ASN B N 1
ATOM 654 C CA . ASN B 1 46 ? -23.158 -7.994 -5.768 1.00 15.95 34 ASN B CA 1
ATOM 655 C C . ASN B 1 46 ? -22.074 -8.819 -5.066 1.00 15.84 34 ASN B C 1
ATOM 656 O O . ASN B 1 46 ? -21.425 -9.628 -5.737 1.00 18.24 34 ASN B O 1
ATOM 661 N N . ILE B 1 47 ? -21.804 -8.606 -3.775 1.00 14.91 35 ILE B N 1
ATOM 662 C CA . ILE B 1 47 ? -20.830 -9.446 -3.050 1.00 15.71 35 ILE B CA 1
ATOM 663 C C . ILE B 1 47 ? -21.429 -10.850 -2.831 1.00 14.93 35 ILE B C 1
ATOM 664 O O . ILE B 1 47 ? -20.698 -11.864 -2.934 1.00 16.46 35 ILE B O 1
ATOM 669 N N . TYR B 1 48 ? -22.704 -10.930 -2.467 1.00 15.96 36 TYR B N 1
ATOM 670 C CA . TYR B 1 48 ? -23.421 -12.197 -2.267 1.00 15.95 36 TYR B CA 1
ATOM 671 C C . TYR B 1 48 ? -23.221 -13.090 -3.500 1.00 14.74 36 TYR B C 1
ATOM 672 O O . TYR B 1 48 ? -22.897 -14.281 -3.384 1.00 16.37 36 TYR B O 1
ATOM 681 N N . LYS B 1 49 ? -23.487 -12.513 -4.678 1.00 16.17 37 LYS B N 1
ATOM 682 C CA A LYS B 1 49 ? -23.420 -13.272 -5.945 0.60 17.38 37 LYS B CA 1
ATOM 683 C CA B LYS B 1 49 ? -23.427 -13.236 -5.971 0.40 18.34 37 LYS B CA 1
ATOM 684 C C . LYS B 1 49 ? -21.973 -13.658 -6.253 1.00 16.50 37 LYS B C 1
ATOM 685 O O . LYS B 1 49 ? -21.774 -14.777 -6.728 1.00 18.16 37 LYS B O 1
ATOM 696 N N . ALA B 1 50 ? -21.005 -12.807 -5.952 1.00 16.38 38 ALA B N 1
ATOM 697 C CA . ALA B 1 50 ? -19.590 -13.160 -6.167 1.00 17.64 38 ALA B CA 1
ATOM 698 C C . ALA B 1 50 ? -19.288 -14.454 -5.399 1.00 16.48 38 ALA B C 1
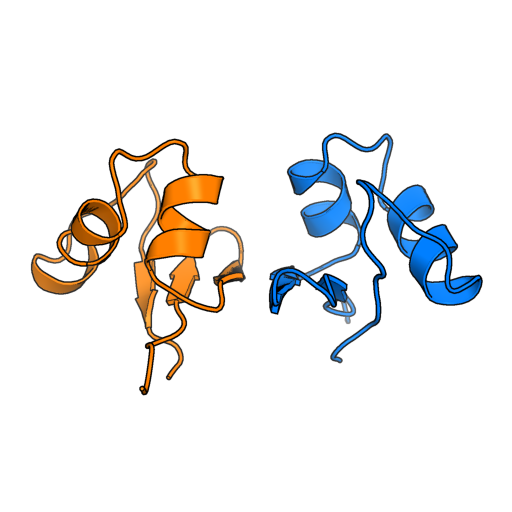ATOM 699 O O . ALA B 1 50 ? -18.725 -15.425 -5.922 1.00 19.26 38 ALA B O 1
ATOM 701 N N . ILE B 1 51 ? -19.654 -14.504 -4.137 1.00 16.28 39 ILE B N 1
ATOM 702 C CA . ILE B 1 51 ? -19.327 -15.670 -3.284 1.00 16.18 39 ILE B CA 1
ATOM 703 C C . ILE B 1 51 ? -20.132 -16.888 -3.770 1.00 15.74 39 ILE B C 1
ATOM 704 O O . ILE B 1 51 ? -19.589 -17.986 -3.901 1.00 17.59 39 ILE B O 1
ATOM 709 N N . ARG B 1 52 ? -21.434 -16.733 -3.970 1.00 16.27 40 ARG B N 1
ATOM 710 C CA . ARG B 1 52 ? -22.318 -17.842 -4.322 1.00 15.85 40 ARG B CA 1
ATOM 711 C C . ARG B 1 52 ? -21.941 -18.459 -5.660 1.00 15.80 40 ARG B C 1
ATOM 712 O O . ARG B 1 52 ? -22.193 -19.672 -5.829 1.00 17.11 40 ARG B O 1
ATOM 720 N N . LEU B 1 53 ? -21.557 -17.625 -6.622 1.00 17.28 41 LEU B N 1
ATOM 721 C CA . LEU B 1 53 ? -21.305 -18.081 -8.004 1.00 17.68 41 LEU B CA 1
ATOM 722 C C . LEU B 1 53 ? -19.811 -18.300 -8.223 1.00 18.45 41 LEU B C 1
ATOM 723 O O . LEU B 1 53 ? -19.457 -18.781 -9.337 1.00 22.18 41 LEU B O 1
ATOM 728 N N . GLY B 1 54 ? -18.948 -17.983 -7.282 1.00 17.22 42 GLY B N 1
ATOM 729 C CA . GLY B 1 54 ? -17.500 -18.167 -7.410 1.00 17.57 42 GLY B CA 1
ATOM 730 C C . GLY B 1 54 ? -16.899 -17.192 -8.408 1.00 18.76 42 GLY B C 1
ATOM 731 O O . GLY B 1 54 ? -16.055 -17.603 -9.213 1.00 24.58 42 GLY B O 1
ATOM 732 N N . LYS B 1 55 ? -17.343 -15.949 -8.403 1.00 18.20 43 LYS B N 1
ATOM 733 C CA . LYS B 1 55 ? -16.877 -14.880 -9.291 1.00 16.73 43 LYS B CA 1
ATOM 734 C C . LYS B 1 55 ? -16.099 -13.846 -8.495 1.00 16.23 43 LYS B C 1
ATOM 735 O O . LYS B 1 55 ? -16.444 -13.602 -7.339 1.00 17.17 43 LYS B O 1
ATOM 741 N N . LEU B 1 56 ? -15.171 -13.174 -9.156 1.00 15.63 44 LEU B N 1
ATOM 742 C CA . LEU B 1 56 ? -14.473 -12.029 -8.526 1.00 16.01 44 LEU B CA 1
ATOM 743 C C . LEU B 1 56 ? -15.419 -10.834 -8.441 1.00 16.96 44 LEU B C 1
ATOM 744 O O . LEU B 1 56 ? -16.409 -10.746 -9.185 1.00 17.52 44 LEU B O 1
ATOM 749 N N . ALA B 1 57 ? -15.067 -9.895 -7.554 1.00 14.98 45 ALA B N 1
ATOM 750 C CA . ALA B 1 57 ? -15.658 -8.535 -7.554 1.00 15.26 45 ALA B CA 1
ATOM 751 C C . ALA B 1 57 ? -14.553 -7.522 -7.294 1.00 14.66 45 ALA B C 1
ATOM 752 O O . ALA B 1 57 ? -13.727 -7.724 -6.395 1.00 15.33 45 ALA B O 1
ATOM 754 N N . GLY B 1 58 ? -14.462 -6.527 -8.162 1.00 16.81 46 GLY B N 1
ATOM 755 C CA . GLY B 1 58 ? -13.351 -5.577 -8.113 1.00 17.12 46 GLY B CA 1
ATOM 756 C C . GLY B 1 58 ? -12.027 -6.209 -8.433 1.00 16.75 46 GLY B C 1
ATOM 757 O O . GLY B 1 58 ? -11.024 -5.624 -8.031 1.00 18.87 46 GLY B O 1
ATOM 758 N N . GLY B 1 59 ? -11.994 -7.389 -9.097 1.00 16.33 47 GLY B N 1
ATOM 759 C CA . GLY B 1 59 ? -10.762 -8.106 -9.360 1.00 15.97 47 GLY B CA 1
ATOM 760 C C . GLY B 1 59 ? -10.289 -8.970 -8.216 1.00 15.88 47 GLY B C 1
ATOM 761 O O . GLY B 1 59 ? -9.179 -9.551 -8.297 1.00 17.10 47 GLY B O 1
ATOM 762 N N . TYR B 1 60 ? -11.068 -9.032 -7.138 1.00 15.88 48 TYR B N 1
ATOM 763 C CA . TYR B 1 60 ? -10.680 -9.759 -5.905 1.00 15.37 48 TYR B CA 1
ATOM 764 C C . TYR B 1 60 ? -11.605 -10.953 -5.625 1.00 16.80 48 TYR B C 1
ATOM 765 O O . TYR B 1 60 ? -12.747 -10.972 -6.036 1.00 15.66 48 TYR B O 1
ATOM 774 N N . HIS B 1 61 ? -11.076 -11.904 -4.903 1.00 17.41 49 HIS B N 1
ATOM 775 C CA . HIS B 1 61 ? -11.849 -13.028 -4.363 1.00 14.42 49 HIS B CA 1
ATOM 776 C C . HIS B 1 61 ? -12.488 -12.550 -3.016 1.00 14.04 49 HIS B C 1
ATOM 777 O O . HIS B 1 61 ? -11.790 -11.876 -2.215 1.00 16.27 49 HIS B O 1
ATOM 784 N N . TRP B 1 62 ? -13.679 -13.044 -2.806 1.00 15.51 50 TRP B N 1
ATOM 785 C CA . TRP B 1 62 ? -14.477 -12.740 -1.568 1.00 15.84 50 TRP B CA 1
ATOM 786 C C . TRP B 1 62 ? -14.862 -14.061 -0.934 1.00 13.44 50 TRP B C 1
ATOM 787 O O . TRP B 1 62 ? -15.237 -15.003 -1.625 1.00 16.30 50 TRP B O 1
ATOM 798 N N . VAL B 1 63 ? -14.869 -14.065 0.400 1.00 15.17 51 VAL B N 1
ATOM 799 C CA . VAL B 1 63 ? -15.323 -15.234 1.194 1.00 14.98 51 VAL B CA 1
ATOM 800 C C . VAL B 1 63 ? -16.000 -14.726 2.472 1.00 13.59 51 VAL B C 1
ATOM 801 O O . VAL B 1 63 ? -15.752 -13.578 2.854 1.00 15.61 51 VAL B O 1
ATOM 805 N N . TYR B 1 64 ? -16.776 -15.583 3.091 1.00 15.89 52 TYR B N 1
ATOM 806 C CA . TYR B 1 64 ? -17.300 -15.257 4.452 1.00 16.66 52 TYR B CA 1
ATOM 807 C C . TYR B 1 64 ? -16.221 -15.562 5.470 1.00 15.14 52 TYR B C 1
ATOM 808 O O . TYR B 1 64 ? -15.342 -16.446 5.309 1.00 14.61 52 TYR B O 1
ATOM 817 N N . VAL B 1 65 ? -16.329 -14.855 6.601 1.00 15.62 53 VAL B N 1
ATOM 818 C CA . VAL B 1 65 ? -15.506 -15.230 7.775 1.00 16.29 53 VAL B CA 1
ATOM 819 C C . VAL B 1 65 ? -16.376 -15.610 8.973 1.00 14.85 53 VAL B C 1
ATOM 820 O O . VAL B 1 65 ? -15.753 -16.131 9.912 1.00 15.53 53 VAL B O 1
ATOM 824 N N A ASP B 1 66 ? -17.715 -15.439 8.896 0.97 15.77 54 ASP B N 1
ATOM 825 N N B ASP B 1 66 ? -17.703 -15.486 8.898 0.03 13.06 54 ASP B N 1
ATOM 826 C CA A ASP B 1 66 ? -18.699 -15.997 9.913 0.97 19.29 54 ASP B CA 1
ATOM 827 C CA B ASP B 1 66 ? -18.636 -16.062 9.905 0.03 11.46 54 ASP B CA 1
ATOM 828 C C A ASP B 1 66 ? -20.189 -16.092 9.460 0.97 21.59 54 ASP B C 1
ATOM 829 C C B ASP B 1 66 ? -20.015 -16.248 9.262 0.03 9.98 54 ASP B C 1
ATOM 830 O O A ASP B 1 66 ? -20.007 -16.161 8.081 0.97 16.06 54 ASP B O 1
ATOM 831 O O B ASP B 1 66 ? -21.006 -16.450 10.005 0.03 4.71 54 ASP B O 1
#

Secondary structure (DSSP, 8-state):
-----EEETTT--EESSHHHHHHHTT-S-HHHHHHHHHHT--BTTB-EEE--/-----EEETTT--EESSHHHHHHHTT-S-HHHHHHHHHHT--BTTB-EEE--